Protein AF-A0A3A9JKR2-F1 (afdb_monomer_lite)

Secondary structure (DSSP, 8-state):
----EEEE-GGG--HHHHHHHHHTTPEEEEPPPTT---BPPPPPPPTT--SSPPS--SBPPPHHHH---

Structure (mmCIF, N/CA/C/O backbone):
data_AF-A0A3A9JKR2-F1
#
_entry.id   AF-A0A3A9JKR2-F1
#
loop_
_atom_site.group_PDB
_atom_site.id
_atom_site.type_symbol
_atom_site.label_atom_id
_atom_site.label_alt_id
_atom_site.label_comp_id
_atom_site.label_asym_id
_atom_site.label_entity_id
_atom_site.label_seq_id
_atom_site.pdbx_PDB_ins_code
_atom_site.Cartn_x
_atom_site.Cartn_y
_atom_site.Cartn_z
_atom_site.occupancy
_atom_site.B_iso_or_equiv
_atom_site.auth_seq_id
_atom_site.auth_comp_id
_atom_site.auth_asym_id
_atom_site.auth_atom_id
_atom_site.pdbx_PDB_model_num
ATOM 1 N N . GLU A 1 1 ? -6.256 0.203 28.234 1.00 78.12 1 GLU A N 1
ATOM 2 C CA . GLU A 1 1 ? -6.341 0.812 26.887 1.00 78.12 1 GLU A CA 1
ATOM 3 C C . GLU A 1 1 ? -7.043 -0.169 25.950 1.00 78.12 1 GLU A C 1
ATOM 5 O O . GLU A 1 1 ? -6.993 -1.360 26.241 1.00 78.12 1 GLU A O 1
ATOM 10 N N . ARG A 1 2 ? -7.753 0.293 24.912 1.00 91.44 2 ARG A N 1
ATOM 11 C CA . ARG A 1 2 ? -8.430 -0.580 23.933 1.00 91.44 2 ARG A CA 1
ATOM 12 C C . ARG A 1 2 ? -7.868 -0.305 22.545 1.00 91.44 2 ARG A C 1
ATOM 14 O O . ARG A 1 2 ? -7.757 0.859 22.171 1.00 91.44 2 ARG A O 1
ATOM 21 N N . ASP A 1 3 ? -7.580 -1.359 21.795 1.00 95.69 3 ASP A N 1
ATOM 22 C CA . ASP A 1 3 ? -7.188 -1.229 20.395 1.00 95.69 3 ASP A CA 1
ATOM 23 C C . ASP A 1 3 ? -8.395 -0.820 19.544 1.00 95.69 3 ASP A C 1
ATOM 25 O O . ASP A 1 3 ? -9.505 -1.329 19.725 1.00 95.69 3 ASP A O 1
ATOM 29 N N . ILE A 1 4 ? -8.176 0.109 18.612 1.00 97.38 4 ILE A N 1
ATOM 30 C CA . ILE A 1 4 ? -9.201 0.593 17.683 1.00 97.38 4 ILE A CA 1
ATOM 31 C C . ILE A 1 4 ? -8.837 0.139 16.272 1.00 97.38 4 ILE A C 1
ATOM 33 O O . ILE A 1 4 ? -7.723 0.372 15.793 1.00 97.38 4 ILE A O 1
ATOM 37 N N . VAL A 1 5 ? -9.811 -0.471 15.595 1.00 97.75 5 VAL A N 1
ATOM 38 C CA . VAL A 1 5 ? -9.713 -0.879 14.192 1.00 97.75 5 VAL A CA 1
ATOM 39 C C . VAL A 1 5 ? -10.786 -0.151 13.390 1.00 97.75 5 VAL A C 1
ATOM 41 O O . VAL A 1 5 ? -11.978 -0.318 13.643 1.00 97.75 5 VAL A O 1
ATOM 44 N N . LEU A 1 6 ? -10.360 0.656 12.419 1.00 97.44 6 LEU A N 1
ATOM 45 C CA . LEU A 1 6 ? -11.239 1.297 11.446 1.00 97.44 6 LEU A CA 1
ATOM 46 C C . LEU A 1 6 ? -11.317 0.418 10.195 1.00 97.44 6 LEU A C 1
ATOM 48 O O . LEU A 1 6 ? -10.292 0.139 9.572 1.00 97.44 6 LEU A O 1
ATOM 52 N N . ILE A 1 7 ? -12.532 0.044 9.797 1.00 97.81 7 ILE A N 1
ATOM 53 C CA . ILE A 1 7 ? -12.794 -0.662 8.540 1.00 97.81 7 ILE A CA 1
ATOM 54 C C . ILE A 1 7 ? -13.533 0.292 7.604 1.00 97.81 7 ILE A C 1
ATOM 56 O O . ILE A 1 7 ? -14.603 0.790 7.947 1.00 97.81 7 ILE A O 1
ATOM 60 N N . GLY A 1 8 ? -12.954 0.546 6.433 1.00 96.62 8 GLY A N 1
ATOM 61 C CA . GLY A 1 8 ? -13.525 1.421 5.411 1.00 96.62 8 GLY A CA 1
ATOM 62 C C . GLY A 1 8 ? -13.506 0.787 4.024 1.00 96.62 8 GLY A C 1
ATOM 63 O O . GLY A 1 8 ? -12.808 -0.196 3.763 1.00 96.62 8 GLY A O 1
ATOM 64 N N . ASP A 1 9 ? -14.272 1.358 3.103 1.00 96.06 9 ASP A N 1
ATOM 65 C CA . ASP A 1 9 ? -14.191 1.000 1.690 1.00 96.06 9 ASP A CA 1
ATOM 66 C C . ASP A 1 9 ? -13.015 1.707 0.981 1.00 96.06 9 ASP A C 1
ATOM 68 O O . ASP A 1 9 ? -12.083 2.210 1.610 1.00 96.06 9 ASP A O 1
ATOM 72 N N . ASN A 1 10 ? -13.032 1.706 -0.352 1.00 94.19 10 ASN A N 1
ATOM 73 C CA . ASN A 1 10 ? -12.004 2.337 -1.176 1.00 94.19 10 ASN A CA 1
ATOM 74 C C . ASN A 1 10 ? -12.010 3.873 -1.127 1.00 94.19 10 ASN A C 1
ATOM 76 O O . ASN A 1 10 ? -10.993 4.478 -1.474 1.00 94.19 10 ASN A O 1
ATOM 80 N N . GLY A 1 11 ? -13.089 4.506 -0.658 1.00 95.00 11 GLY A N 1
ATOM 81 C CA . GLY A 1 11 ? -13.127 5.940 -0.370 1.00 95.00 11 GLY A CA 1
ATOM 82 C C . GLY A 1 11 ? -12.188 6.332 0.774 1.00 95.00 11 GLY A C 1
ATOM 83 O O . GLY A 1 11 ? -11.685 7.453 0.801 1.00 95.00 11 GLY A O 1
ATOM 84 N N . PHE A 1 12 ? -11.870 5.387 1.666 1.00 96.56 12 PHE A N 1
ATOM 85 C CA . PHE A 1 12 ? -10.969 5.587 2.805 1.00 96.56 12 PHE A CA 1
ATOM 86 C C . PHE A 1 12 ? -9.504 5.235 2.504 1.00 96.56 12 PHE A C 1
ATOM 88 O O . PHE A 1 12 ? -8.638 5.440 3.357 1.00 96.56 12 PHE A O 1
ATOM 95 N N . ALA A 1 13 ? -9.185 4.757 1.296 1.00 96.06 13 ALA A N 1
ATOM 96 C CA . ALA A 1 13 ? -7.814 4.487 0.854 1.00 96.06 13 ALA A CA 1
ATOM 97 C C . ALA A 1 13 ? -7.055 5.786 0.499 1.00 96.06 13 ALA A C 1
ATOM 99 O O . ALA A 1 13 ? -6.513 5.946 -0.597 1.00 96.06 13 ALA A O 1
ATOM 100 N N . ALA A 1 14 ? -7.033 6.732 1.440 1.00 95.75 14 ALA A N 1
ATOM 101 C CA . ALA A 1 14 ? -6.380 8.029 1.338 1.00 95.75 14 ALA A CA 1
ATOM 102 C C . ALA A 1 14 ? -5.124 8.056 2.217 1.00 95.75 14 ALA A C 1
ATOM 104 O O . ALA A 1 14 ? -5.186 7.823 3.424 1.00 95.75 14 ALA A O 1
ATOM 105 N N . LEU A 1 15 ? -3.970 8.364 1.618 1.00 94.75 15 LEU A N 1
ATOM 106 C CA . LEU A 1 15 ? -2.676 8.294 2.307 1.00 94.75 15 LEU A CA 1
ATOM 107 C C . LEU A 1 15 ? -2.602 9.203 3.540 1.00 94.75 15 LEU A C 1
ATOM 109 O O . LEU A 1 15 ? -2.043 8.798 4.554 1.00 94.75 15 LEU A O 1
ATOM 113 N N . GLU A 1 16 ? -3.178 10.405 3.478 1.00 97.69 16 GLU A N 1
ATOM 114 C CA . GLU A 1 16 ? -3.173 11.349 4.604 1.00 97.69 16 GLU A CA 1
ATOM 115 C C . GLU A 1 16 ? -3.993 10.833 5.788 1.00 97.69 16 GLU A C 1
ATOM 117 O O . GLU A 1 16 ? -3.520 10.877 6.926 1.00 97.69 16 GLU A O 1
ATOM 122 N N . LEU A 1 17 ? -5.173 10.266 5.514 1.00 97.06 17 LEU A N 1
ATOM 123 C CA . LEU A 1 17 ? -6.007 9.624 6.524 1.00 97.06 17 LEU A CA 1
ATOM 124 C C . LEU A 1 17 ? -5.272 8.438 7.157 1.00 97.06 17 LEU A C 1
ATOM 126 O O . LEU A 1 17 ? -5.119 8.392 8.374 1.00 97.06 17 LEU A O 1
ATOM 130 N N . LEU A 1 18 ? -4.765 7.504 6.346 1.00 96.75 18 LEU A N 1
ATOM 131 C CA . LEU A 1 18 ? -4.063 6.313 6.841 1.00 96.75 18 LEU A CA 1
ATOM 132 C C . LEU A 1 18 ? -2.796 6.676 7.640 1.00 96.75 18 LEU A C 1
ATOM 134 O O . LEU A 1 18 ? -2.488 6.040 8.654 1.00 96.75 18 LEU A O 1
ATOM 138 N N . ALA A 1 19 ? -2.091 7.740 7.239 1.00 97.69 19 ALA A N 1
ATOM 139 C CA . ALA A 1 19 ? -0.962 8.278 7.991 1.00 97.69 19 ALA A CA 1
ATOM 140 C C . ALA A 1 19 ? -1.403 8.870 9.340 1.00 97.69 19 ALA A C 1
ATOM 142 O O . ALA A 1 19 ? -0.712 8.680 10.341 1.00 97.69 19 ALA A O 1
ATOM 143 N N . ALA A 1 20 ? -2.543 9.567 9.399 1.00 98.12 20 ALA A N 1
ATOM 144 C CA . ALA A 1 20 ? -3.103 10.066 10.653 1.00 98.12 20 ALA A CA 1
ATOM 145 C C . ALA A 1 20 ? -3.519 8.920 11.591 1.00 98.12 20 ALA A C 1
ATOM 147 O O . ALA A 1 20 ? -3.126 8.931 12.756 1.00 98.12 20 ALA A O 1
ATOM 148 N N . LEU A 1 21 ? -4.212 7.892 11.085 1.00 97.62 21 LEU A N 1
ATOM 149 C CA . LEU A 1 21 ? -4.595 6.714 11.879 1.00 97.62 21 LEU A CA 1
ATOM 150 C C . LEU A 1 21 ? -3.373 6.049 12.523 1.00 97.62 21 LEU A C 1
ATOM 152 O O . LEU A 1 21 ? -3.357 5.816 13.732 1.00 97.62 21 LEU A O 1
ATOM 156 N N . THR A 1 22 ? -2.309 5.848 11.740 1.00 96.19 22 THR A N 1
ATOM 157 C CA . THR A 1 22 ? -1.043 5.282 12.232 1.00 96.19 22 THR A CA 1
ATOM 158 C C . THR A 1 22 ? -0.441 6.119 13.367 1.00 96.19 22 THR A C 1
ATOM 160 O O . THR A 1 22 ? -0.019 5.564 14.382 1.00 96.19 22 T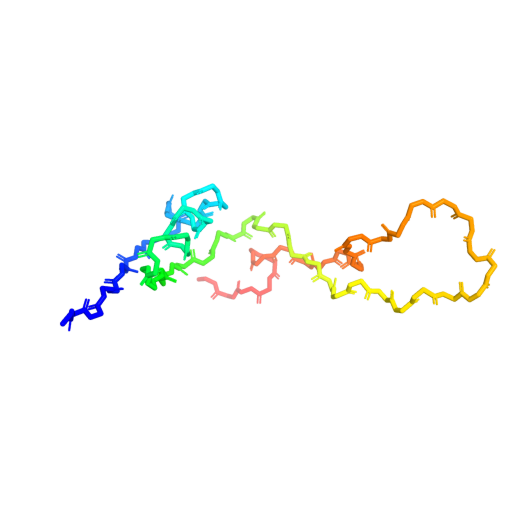HR A O 1
ATOM 163 N N . ARG A 1 23 ? -0.437 7.457 13.246 1.00 97.25 23 ARG A N 1
ATOM 164 C CA . ARG A 1 23 ? 0.071 8.365 14.298 1.00 97.25 23 ARG A CA 1
ATOM 165 C C . ARG A 1 23 ? -0.720 8.261 15.605 1.00 97.25 23 ARG A C 1
ATOM 167 O O . ARG A 1 23 ? -0.141 8.45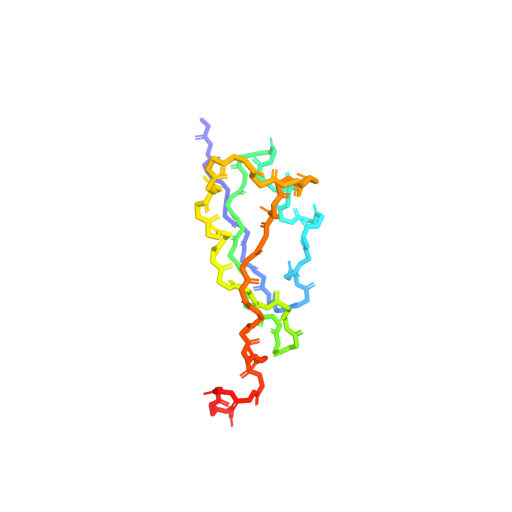5 16.668 1.00 97.25 23 ARG A O 1
ATOM 174 N N . HIS A 1 24 ? -2.006 7.926 15.529 1.00 96.25 24 HIS A N 1
ATOM 175 C CA . HIS A 1 24 ? -2.886 7.741 16.685 1.00 96.25 24 HIS A CA 1
ATOM 176 C C . HIS A 1 24 ? -3.001 6.281 17.151 1.00 96.25 24 HIS A C 1
ATOM 178 O O . HIS A 1 24 ? -3.860 5.981 17.975 1.00 96.25 24 HIS A O 1
ATOM 184 N N . ARG A 1 25 ? -2.143 5.373 16.656 1.00 96.19 25 ARG A N 1
ATOM 185 C CA . ARG A 1 25 ? -2.175 3.930 16.976 1.00 96.19 25 ARG A CA 1
ATOM 186 C C . ARG A 1 25 ? -3.509 3.250 16.623 1.00 96.19 25 ARG A C 1
ATOM 188 O O . ARG A 1 25 ? -3.895 2.271 17.254 1.00 96.19 25 ARG A O 1
ATOM 195 N N . ILE A 1 26 ? -4.200 3.748 15.597 1.00 97.50 26 ILE A N 1
ATOM 196 C CA . ILE A 1 26 ? -5.427 3.149 15.062 1.00 97.50 26 ILE A CA 1
ATOM 197 C C . ILE A 1 26 ? -5.060 2.287 13.854 1.00 97.50 26 ILE A C 1
ATOM 199 O O . ILE A 1 26 ? -4.400 2.756 12.923 1.00 97.50 26 ILE A O 1
ATOM 203 N N . THR A 1 27 ? -5.518 1.035 13.839 1.00 97.75 27 THR A N 1
ATOM 204 C CA . THR A 1 27 ? -5.329 0.153 12.679 1.00 97.75 27 THR A CA 1
ATOM 205 C C . THR A 1 27 ? -6.390 0.461 11.628 1.00 97.75 27 THR A C 1
ATOM 207 O O . THR A 1 27 ? -7.581 0.319 11.890 1.00 97.75 27 THR A O 1
ATOM 210 N N . GLY A 1 28 ? -5.971 0.886 10.436 1.00 96.88 28 GLY A N 1
ATOM 211 C CA . GLY A 1 28 ? -6.861 1.100 9.295 1.00 96.88 28 GLY A CA 1
ATOM 212 C C . GLY A 1 28 ? -6.846 -0.087 8.334 1.00 96.88 28 GLY A C 1
ATOM 213 O O . GLY A 1 28 ? -5.783 -0.467 7.846 1.00 96.88 28 GLY A O 1
ATOM 214 N N . ILE A 1 29 ? -8.020 -0.635 8.022 1.00 97.25 29 ILE A N 1
ATOM 215 C CA . ILE A 1 29 ? -8.216 -1.649 6.981 1.00 97.25 29 ILE A CA 1
ATOM 216 C C . ILE A 1 29 ? -9.145 -1.053 5.927 1.00 97.25 29 ILE A C 1
ATOM 218 O O . ILE A 1 29 ? -10.288 -0.705 6.219 1.00 97.25 29 ILE A O 1
ATOM 222 N N . THR A 1 30 ? -8.653 -0.919 4.696 1.00 96.75 30 THR A N 1
ATOM 223 C CA . THR A 1 30 ? -9.429 -0.356 3.583 1.00 96.75 30 THR A CA 1
ATOM 224 C C . THR A 1 30 ? -9.216 -1.169 2.314 1.00 96.75 30 THR A C 1
ATOM 226 O O . THR A 1 30 ? -8.157 -1.771 2.122 1.00 96.75 30 THR A O 1
ATOM 229 N N . ARG A 1 31 ? -10.221 -1.196 1.432 1.00 95.19 31 ARG A N 1
ATOM 230 C CA . ARG A 1 31 ? -10.046 -1.745 0.079 1.00 95.19 31 ARG A CA 1
ATOM 231 C C . ARG A 1 31 ? -9.189 -0.780 -0.737 1.00 95.19 31 ARG A C 1
ATOM 233 O O . ARG A 1 31 ? -9.465 0.412 -0.750 1.00 95.19 31 ARG A O 1
ATOM 240 N N . LEU A 1 32 ? -8.175 -1.270 -1.448 1.00 94.75 32 LEU A N 1
ATOM 241 C CA . LEU A 1 32 ? -7.361 -0.399 -2.296 1.00 94.75 32 LEU A CA 1
ATOM 242 C C . LEU A 1 32 ? -8.171 0.098 -3.509 1.00 94.75 32 LEU A C 1
ATOM 244 O O . LEU A 1 32 ? -9.026 -0.618 -4.033 1.00 94.75 32 LEU A O 1
ATOM 248 N N . ARG A 1 33 ? -7.903 1.325 -3.971 1.00 93.88 33 ARG A N 1
ATOM 249 C CA . ARG A 1 33 ? -8.521 1.863 -5.191 1.00 93.88 33 ARG A CA 1
ATOM 250 C C . ARG A 1 33 ? -8.026 1.113 -6.428 1.00 93.88 33 ARG A C 1
ATOM 252 O O . ARG A 1 33 ? -6.851 0.760 -6.512 1.00 93.88 33 ARG A O 1
ATOM 259 N N . LEU A 1 34 ? -8.902 0.930 -7.416 1.00 95.19 34 LEU A N 1
ATOM 260 C CA . LEU A 1 34 ? -8.553 0.225 -8.653 1.00 9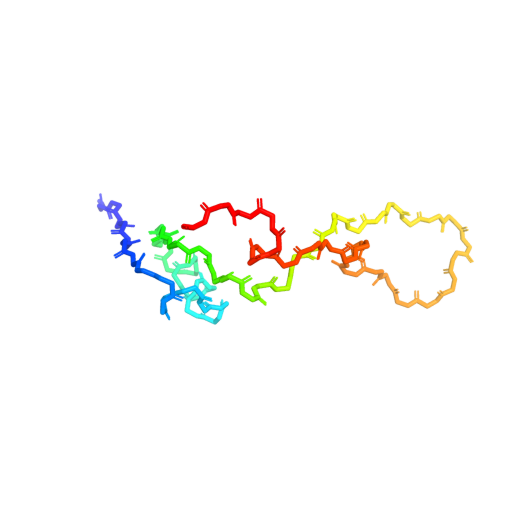5.19 34 LEU A CA 1
ATOM 261 C C . LEU A 1 34 ? -7.481 0.957 -9.481 1.00 95.19 34 LEU A C 1
ATOM 263 O O . LEU A 1 34 ? -6.698 0.321 -10.182 1.00 95.19 34 LEU A O 1
ATOM 267 N N . ASP A 1 35 ? -7.407 2.279 -9.344 1.00 94.00 35 ASP A N 1
ATOM 268 C CA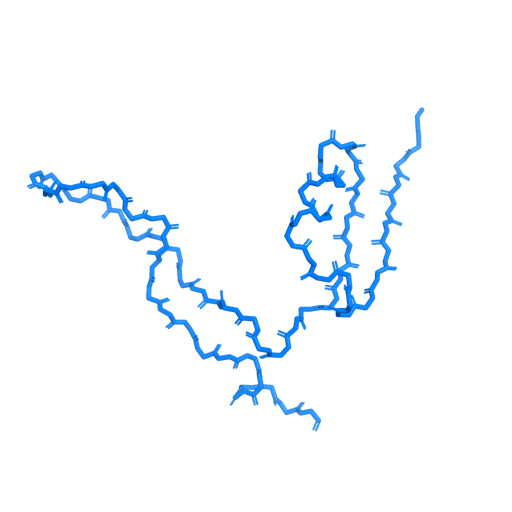 . ASP A 1 35 ? -6.448 3.172 -10.001 1.00 94.00 35 ASP A CA 1
ATOM 269 C C . ASP A 1 35 ? -5.194 3.462 -9.152 1.00 94.00 35 ASP A C 1
ATOM 271 O O . ASP A 1 35 ? -4.409 4.360 -9.472 1.00 94.00 35 ASP A O 1
ATOM 275 N N . ALA A 1 36 ? -4.993 2.732 -8.049 1.00 94.94 36 ALA A N 1
ATOM 276 C CA . ALA A 1 36 ? -3.887 2.989 -7.138 1.00 94.94 36 ALA A CA 1
ATOM 277 C C . ALA A 1 36 ? -2.521 2.863 -7.831 1.00 94.94 36 ALA A C 1
ATOM 279 O O . ALA A 1 36 ? -2.219 1.900 -8.537 1.00 94.94 36 ALA A O 1
ATOM 280 N N . ALA A 1 37 ? -1.645 3.830 -7.558 1.00 95.44 37 ALA A N 1
ATOM 281 C CA . ALA A 1 37 ? -0.291 3.846 -8.084 1.00 95.44 37 ALA A CA 1
ATOM 282 C C . ALA A 1 37 ? 0.629 2.883 -7.317 1.00 95.44 37 ALA A C 1
ATOM 284 O O . ALA A 1 37 ? 1.334 3.284 -6.389 1.00 95.44 37 ALA A O 1
ATOM 285 N N . LEU A 1 38 ? 0.634 1.612 -7.721 1.00 96.06 38 LEU A N 1
ATOM 286 C CA . LEU A 1 38 ? 1.476 0.572 -7.131 1.00 96.06 38 LEU A CA 1
ATOM 287 C C . LEU A 1 38 ? 2.884 0.552 -7.736 1.00 96.06 38 LEU A C 1
ATOM 289 O O . LEU A 1 38 ? 3.071 0.699 -8.943 1.00 96.06 38 LEU A O 1
ATOM 293 N N . TYR A 1 39 ? 3.894 0.330 -6.896 1.00 97.44 39 TYR A N 1
ATOM 294 C CA . TYR A 1 39 ? 5.296 0.245 -7.305 1.00 97.44 39 TYR A CA 1
ATOM 295 C C . TYR A 1 39 ? 5.974 -0.943 -6.626 1.00 97.44 39 TYR A C 1
ATOM 297 O O . TYR A 1 39 ? 5.628 -1.312 -5.506 1.00 97.44 39 TYR A O 1
ATOM 305 N N . ALA A 1 40 ? 6.971 -1.531 -7.285 1.00 97.56 40 ALA A N 1
ATOM 306 C CA . ALA A 1 40 ? 7.913 -2.413 -6.608 1.00 97.56 40 ALA A CA 1
ATOM 307 C C . ALA A 1 40 ? 8.680 -1.639 -5.511 1.00 97.56 40 ALA A C 1
ATOM 309 O O . ALA A 1 40 ? 8.802 -0.410 -5.604 1.00 97.56 40 ALA A O 1
ATOM 310 N N . PRO A 1 41 ? 9.248 -2.332 -4.507 1.00 96.56 41 PRO A N 1
ATOM 311 C CA . PRO A 1 41 ? 10.194 -1.717 -3.581 1.00 96.56 41 PRO A CA 1
ATOM 312 C C . PRO A 1 41 ? 11.335 -1.014 -4.328 1.00 96.56 41 PRO A C 1
ATOM 314 O O . PRO A 1 41 ? 11.725 -1.429 -5.424 1.00 96.56 41 PRO A O 1
ATOM 317 N N . ALA A 1 42 ? 11.864 0.067 -3.752 1.00 96.44 42 ALA A N 1
ATOM 318 C CA . ALA A 1 42 ? 13.041 0.721 -4.311 1.00 96.44 42 ALA A CA 1
ATOM 319 C C . ALA A 1 42 ? 14.223 -0.269 -4.319 1.00 96.44 42 ALA A C 1
ATOM 321 O O . ALA A 1 42 ? 14.476 -0.899 -3.290 1.00 96.44 42 ALA A O 1
ATOM 322 N N . PRO A 1 43 ? 14.939 -0.437 -5.448 1.00 91.56 43 PRO A N 1
ATOM 323 C CA . PRO A 1 43 ? 16.094 -1.324 -5.486 1.00 91.56 43 PRO A CA 1
ATOM 324 C C . PRO A 1 43 ? 17.215 -0.787 -4.579 1.00 91.56 43 PRO A C 1
ATOM 326 O O . PRO A 1 43 ? 17.289 0.431 -4.364 1.00 91.56 43 PRO A O 1
ATOM 329 N N . PRO A 1 44 ? 18.113 -1.659 -4.083 1.00 93.31 44 PRO A N 1
ATOM 330 C CA . PRO A 1 44 ? 19.287 -1.230 -3.336 1.00 93.31 44 PRO A CA 1
ATOM 331 C C . PRO A 1 44 ? 20.098 -0.192 -4.111 1.00 93.31 44 PRO A C 1
ATOM 333 O O . PRO A 1 44 ? 20.240 -0.261 -5.335 1.00 93.31 44 PRO A O 1
ATOM 336 N N . ARG A 1 45 ? 20.645 0.783 -3.389 1.00 93.00 45 ARG A N 1
ATOM 337 C CA . ARG A 1 45 ? 21.503 1.805 -3.983 1.00 93.00 45 ARG A CA 1
ATOM 338 C C . ARG A 1 45 ? 22.898 1.229 -4.210 1.00 93.00 45 ARG A C 1
ATOM 340 O O . ARG A 1 45 ? 23.524 0.758 -3.267 1.00 93.00 45 ARG A O 1
ATOM 347 N N . LEU A 1 46 ? 23.392 1.315 -5.444 1.00 92.75 46 LEU A N 1
ATOM 348 C CA . LEU A 1 46 ? 24.752 0.898 -5.780 1.00 92.75 46 LEU A CA 1
ATOM 349 C C . LEU A 1 46 ? 25.770 2.000 -5.427 1.00 92.75 46 LEU A C 1
ATOM 351 O O . LEU A 1 46 ? 25.442 3.191 -5.559 1.00 92.75 46 LEU A O 1
ATOM 355 N N . PRO A 1 47 ? 27.000 1.641 -5.011 1.00 94.38 47 PRO A N 1
ATOM 356 C CA . PRO A 1 47 ? 28.084 2.602 -4.811 1.00 94.38 47 PRO A CA 1
ATOM 357 C C . PRO A 1 47 ? 28.305 3.479 -6.052 1.00 94.38 47 PRO A C 1
ATOM 359 O O . PRO A 1 47 ? 28.199 3.005 -7.179 1.00 94.38 47 PRO A O 1
ATOM 362 N N . GLY A 1 48 ? 28.572 4.772 -5.852 1.00 94.50 48 GLY A N 1
ATOM 363 C CA . GLY A 1 48 ? 28.818 5.720 -6.949 1.00 94.50 48 GLY A CA 1
ATOM 364 C C . GLY A 1 48 ? 27.574 6.216 -7.704 1.00 94.50 48 GLY A C 1
ATOM 365 O O . GLY A 1 48 ? 27.707 7.002 -8.636 1.00 94.50 48 GLY A O 1
ATOM 366 N N . THR A 1 49 ? 26.357 5.814 -7.315 1.00 93.06 49 THR A N 1
ATOM 367 C CA . THR A 1 49 ? 25.127 6.326 -7.952 1.00 93.06 49 THR A CA 1
ATOM 368 C C . THR A 1 49 ? 24.955 7.827 -7.679 1.00 93.06 49 THR A C 1
ATOM 370 O O . THR A 1 49 ? 24.884 8.240 -6.525 1.00 93.06 49 THR A O 1
ATOM 373 N N . ASN A 1 50 ? 24.800 8.656 -8.710 1.00 94.00 50 ASN A N 1
ATOM 374 C CA . ASN A 1 50 ? 24.553 10.093 -8.537 1.00 94.00 50 ASN A CA 1
ATOM 375 C C . ASN A 1 50 ? 23.068 10.406 -8.272 1.00 94.00 50 ASN A C 1
ATOM 377 O O . ASN A 1 50 ? 22.174 9.715 -8.758 1.00 94.00 50 ASN A O 1
ATOM 381 N N . GLY A 1 51 ? 22.801 11.466 -7.502 1.00 93.44 51 GLY A N 1
ATOM 382 C CA . GLY A 1 51 ? 21.447 11.962 -7.225 1.00 93.44 51 GLY A CA 1
ATOM 383 C C . GLY A 1 51 ? 20.725 11.311 -6.033 1.00 93.44 51 GLY A C 1
ATOM 384 O O . GLY A 1 51 ? 21.239 10.396 -5.378 1.00 93.44 51 GLY A O 1
ATOM 385 N N . ARG A 1 52 ? 19.517 11.826 -5.741 1.00 94.31 52 ARG A N 1
ATOM 386 C CA . ARG A 1 52 ? 18.694 11.447 -4.577 1.00 94.31 52 ARG A CA 1
ATOM 387 C C . ARG A 1 52 ? 18.334 9.953 -4.608 1.00 94.31 52 ARG A C 1
ATOM 389 O O . ARG A 1 52 ? 17.994 9.439 -5.676 1.00 94.31 52 ARG A O 1
ATOM 396 N N . PRO A 1 53 ? 18.340 9.256 -3.454 1.00 92.94 53 PRO A N 1
ATOM 397 C CA . PRO A 1 53 ? 17.851 7.885 -3.374 1.00 92.94 53 PRO A CA 1
ATOM 398 C C . PRO A 1 53 ? 16.438 7.742 -3.949 1.00 92.94 53 PRO A C 1
ATOM 400 O O . PRO A 1 53 ? 15.561 8.577 -3.707 1.00 92.94 53 PRO A O 1
ATOM 403 N N . ARG A 1 54 ? 16.213 6.666 -4.706 1.00 93.94 54 ARG A N 1
ATOM 404 C CA . ARG A 1 54 ? 14.876 6.315 -5.189 1.00 93.94 54 ARG A CA 1
ATOM 405 C C . ARG A 1 54 ? 13.997 5.954 -3.996 1.00 93.94 54 ARG A C 1
ATOM 407 O O . ARG A 1 54 ? 14.406 5.179 -3.142 1.00 93.94 54 ARG A O 1
ATOM 414 N N . THR A 1 55 ? 12.777 6.479 -3.969 1.00 94.50 55 THR A N 1
ATOM 415 C CA . THR A 1 55 ? 11.775 6.136 -2.947 1.00 94.50 55 THR A CA 1
ATOM 416 C C . THR A 1 55 ? 10.869 4.979 -3.371 1.00 94.50 55 THR A C 1
ATOM 418 O O . THR A 1 55 ? 10.156 4.427 -2.542 1.00 94.50 55 THR A O 1
ATOM 421 N N . LYS A 1 56 ? 10.89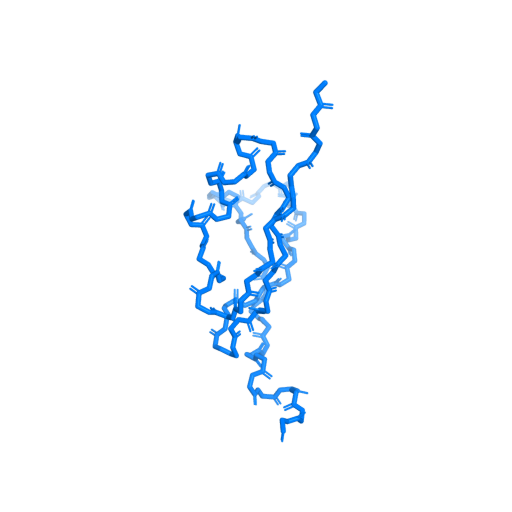0 4.606 -4.657 1.00 96.31 56 LYS A N 1
ATOM 422 C CA . LYS A 1 56 ? 10.067 3.546 -5.252 1.00 96.31 56 LYS A CA 1
ATOM 423 C C . LYS A 1 56 ? 10.780 2.868 -6.424 1.00 96.31 56 LYS A C 1
ATOM 425 O O . LYS A 1 56 ? 11.648 3.473 -7.061 1.00 96.31 56 LYS A O 1
ATOM 430 N N . GLY A 1 57 ? 10.420 1.617 -6.688 1.00 96.88 57 GLY A N 1
ATOM 431 C CA . GLY A 1 57 ? 10.895 0.825 -7.819 1.00 96.88 57 GLY A CA 1
ATOM 432 C C . GLY A 1 57 ? 10.037 1.005 -9.072 1.00 96.88 57 GLY A C 1
ATOM 433 O O . GLY A 1 57 ? 9.412 2.047 -9.280 1.00 96.88 57 GLY A O 1
ATOM 434 N N . ALA A 1 58 ? 10.021 -0.022 -9.924 1.00 97.31 58 ALA A N 1
ATOM 435 C CA . ALA A 1 58 ? 9.238 -0.034 -11.159 1.00 97.31 58 ALA A CA 1
ATOM 436 C C . ALA A 1 58 ? 7.731 0.099 -10.880 1.00 97.31 58 ALA A C 1
ATOM 438 O O . ALA A 1 58 ? 7.225 -0.462 -9.905 1.00 97.31 58 ALA A O 1
ATOM 439 N N . ARG A 1 59 ? 7.017 0.830 -11.745 1.00 97.44 59 ARG A N 1
ATOM 440 C CA . ARG A 1 59 ? 5.550 0.918 -11.705 1.00 97.44 59 ARG A CA 1
ATOM 441 C C . ARG A 1 59 ? 4.955 -0.471 -11.954 1.00 97.44 59 ARG A C 1
ATOM 443 O O . ARG A 1 59 ? 5.432 -1.198 -12.822 1.00 97.44 59 ARG A O 1
ATOM 450 N N . ARG A 1 60 ? 3.942 -0.836 -11.171 1.00 97.31 60 ARG A N 1
ATOM 451 C CA . ARG A 1 60 ? 3.126 -2.040 -11.366 1.00 97.31 60 ARG A CA 1
ATOM 452 C C . ARG A 1 60 ? 1.831 -1.671 -12.110 1.00 97.31 60 ARG A C 1
ATOM 454 O O . ARG A 1 60 ? 1.451 -0.495 -12.055 1.00 97.31 60 ARG A O 1
ATOM 461 N N . PRO A 1 61 ? 1.174 -2.644 -12.770 1.00 97.19 61 PRO A N 1
ATOM 462 C CA . PRO A 1 61 ? -0.162 -2.456 -13.328 1.00 97.19 61 PRO A CA 1
ATOM 463 C C . PRO A 1 61 ? -1.126 -1.871 -12.295 1.00 97.19 61 PRO A C 1
ATOM 465 O O . PRO A 1 61 ? -0.992 -2.129 -11.091 1.00 97.19 61 PRO A O 1
ATOM 468 N N . ASN A 1 62 ? -2.090 -1.088 -12.766 1.00 96.25 62 ASN A N 1
ATOM 469 C CA . ASN A 1 62 ? -3.214 -0.683 -11.935 1.00 96.25 62 ASN A CA 1
ATOM 470 C C . ASN A 1 62 ? -4.034 -1.929 -11.570 1.00 96.25 62 ASN A C 1
ATOM 472 O O . ASN A 1 62 ? -4.086 -2.902 -12.322 1.00 96.25 62 ASN A O 1
ATOM 476 N N . LEU A 1 63 ? -4.715 -1.905 -10.425 1.00 95.06 63 LEU A N 1
ATOM 477 C CA . LEU A 1 63 ? -5.527 -3.048 -10.005 1.00 95.06 63 LEU A CA 1
ATOM 478 C C . LEU A 1 63 ? -6.692 -3.326 -10.967 1.00 95.06 63 LEU A C 1
ATOM 480 O O . LEU A 1 63 ? -7.062 -4.484 -11.136 1.00 95.06 63 LEU A O 1
ATOM 484 N N . SER A 1 64 ? -7.212 -2.298 -11.645 1.00 95.62 64 SER A N 1
ATOM 485 C CA . SER A 1 64 ? -8.215 -2.442 -12.712 1.00 95.62 64 SER A CA 1
ATOM 486 C C . SER A 1 64 ? -7.763 -3.313 -13.889 1.00 95.62 64 SER A C 1
ATOM 488 O O . SER A 1 64 ? -8.604 -3.787 -14.639 1.00 95.62 64 SER A O 1
ATOM 490 N N . GLU A 1 65 ? -6.454 -3.480 -14.095 1.00 96.19 65 GLU A N 1
ATOM 491 C CA . GLU A 1 65 ? -5.895 -4.233 -15.227 1.00 96.19 65 GLU A CA 1
ATOM 492 C C . GLU A 1 65 ? -5.676 -5.715 -14.893 1.00 96.19 65 GLU A C 1
ATOM 494 O O . GLU A 1 65 ? -5.515 -6.531 -15.796 1.00 96.19 65 GLU A O 1
ATOM 499 N N . VAL A 1 66 ? -5.624 -6.064 -13.603 1.00 95.50 66 VAL A N 1
ATOM 500 C CA . VAL A 1 66 ? -5.212 -7.400 -13.137 1.00 95.50 66 VAL A CA 1
ATOM 501 C C . VAL A 1 66 ? -6.279 -8.125 -12.327 1.00 95.50 66 VAL A C 1
ATOM 503 O O . VAL A 1 66 ? -6.211 -9.346 -12.198 1.00 95.50 66 VAL A O 1
ATOM 506 N N . LEU A 1 67 ? -7.244 -7.403 -11.758 1.00 94.06 67 LEU A N 1
ATOM 507 C CA . LEU A 1 67 ? -8.353 -8.004 -11.030 1.00 94.06 67 LEU A CA 1
ATOM 508 C C . LEU A 1 67 ? -9.528 -8.238 -11.976 1.00 94.06 67 LEU A C 1
ATOM 510 O O . LEU A 1 67 ? -9.919 -7.347 -12.726 1.00 94.06 67 LEU A O 1
ATOM 514 N N . ILE A 1 68 ? -10.109 -9.432 -11.894 1.00 77.44 68 ILE A N 1
ATOM 515 C CA . ILE A 1 68 ? -11.424 -9.713 -12.465 1.00 77.44 68 ILE A CA 1
ATOM 516 C C . ILE A 1 68 ? -12.435 -9.174 -11.454 1.00 77.44 68 ILE A C 1
ATOM 518 O O . ILE A 1 68 ? -12.468 -9.641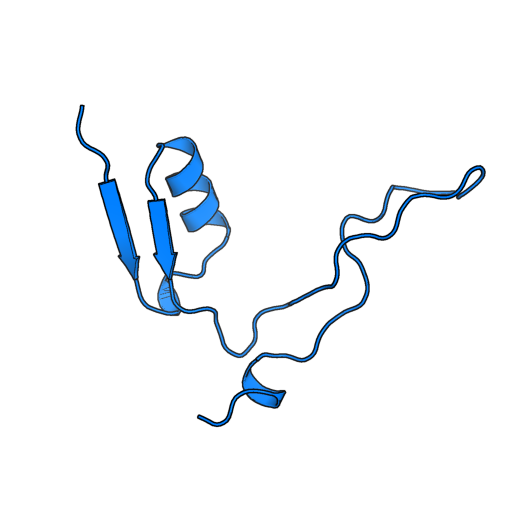 -10.313 1.00 77.44 68 ILE A O 1
ATOM 522 N N . VAL A 1 69 ? -13.178 -8.147 -11.853 1.00 62.59 69 VAL A N 1
ATOM 523 C CA . VAL A 1 69 ? -14.235 -7.516 -11.051 1.00 62.59 69 VAL A CA 1
ATOM 524 C C . VAL A 1 69 ? -15.594 -8.055 -11.453 1.00 62.59 69 VAL A C 1
ATOM 526 O O . VAL A 1 69 ? -15.790 -8.269 -12.670 1.00 62.59 69 VAL A O 1
#

Organism: NCBI:txid2478470

pLDDT: mean 94.72, std 5.18, range [62.59, 98.12]

Foldseek 3Di:
DDAAEAEEEQVCQDPVNCVVCVVVNHHYDYDHDQQDFDFAQQDDDDPPDDDDGDRTHHTDDRNVVPDDD

Radius of gyration: 16.29 Å; chains: 1; bounding box: 43×22×42 Å

Sequence (69 aa):
ERDIVLIGDNGFAALELLAALTRHRITGITRLRLDAALYAPAPPRLPGTNGRPRTKGARRPNLSEVLIV